Protein AF-A0A223PLK9-F1 (afdb_monomer_lite)

pLDDT: mean 88.38, std 4.51, range [61.91, 93.56]

Sequence (73 aa):
MIKMMIMSLSNVMNINFIKLSHPMSMMLFIILQTFLVGLMTGTMMESYWLSYILFLTFLGGMLVLFIYITSIA

Organism: NCBI:txid274615

Structure (mmCIF, N/CA/C/O backbone):
data_AF-A0A223PLK9-F1
#
_entry.id   AF-A0A223PLK9-F1
#
loop_
_atom_site.group_PDB
_atom_site.id
_atom_site.type_symbol
_atom_site.label_atom_id
_atom_site.label_alt_id
_atom_site.label_comp_id
_atom_site.label_asym_id
_atom_site.label_entity_id
_atom_site.label_seq_id
_atom_site.pdbx_PDB_ins_code
_atom_site.Cartn_x
_atom_site.Cartn_y
_atom_site.Cartn_z
_atom_site.occupancy
_atom_site.B_iso_or_equiv
_atom_site.auth_seq_id
_atom_site.auth_comp_id
_atom_site.auth_asym_id
_atom_site.auth_atom_id
_atom_site.pdbx_PDB_model_num
ATOM 1 N N . MET A 1 1 ? -3.075 -2.871 21.962 1.00 81.62 1 MET A N 1
ATOM 2 C CA . MET A 1 1 ? -1.774 -3.454 21.549 1.00 81.62 1 MET A CA 1
ATOM 3 C C . MET A 1 1 ? -1.764 -3.869 20.083 1.00 81.62 1 MET A C 1
ATOM 5 O O . MET A 1 1 ? -0.874 -3.432 19.369 1.00 81.62 1 MET A O 1
ATOM 9 N N . ILE A 1 2 ? -2.777 -4.604 19.606 1.00 83.81 2 ILE A N 1
ATOM 10 C CA . ILE A 1 2 ? -2.901 -5.029 18.195 1.00 83.81 2 ILE A CA 1
ATOM 11 C C . ILE A 1 2 ? -2.749 -3.863 17.201 1.00 83.81 2 ILE A C 1
ATOM 13 O O . ILE A 1 2 ? -1.945 -3.960 16.285 1.00 83.81 2 ILE A O 1
ATOM 17 N N . LYS A 1 3 ? -3.401 -2.714 17.438 1.00 85.56 3 LYS A N 1
ATOM 18 C CA . LYS A 1 3 ? -3.231 -1.504 16.609 1.00 85.56 3 LYS A CA 1
ATOM 19 C C . LYS A 1 3 ? -1.770 -1.042 16.490 1.00 85.56 3 LYS A C 1
ATOM 21 O O . LYS A 1 3 ? -1.318 -0.722 15.401 1.00 85.56 3 LYS A O 1
ATOM 26 N N . MET A 1 4 ? -1.007 -1.032 17.586 1.00 87.81 4 MET A N 1
ATOM 27 C CA . MET A 1 4 ? 0.413 -0.650 17.531 1.00 87.81 4 MET A CA 1
ATOM 28 C C . MET A 1 4 ? 1.250 -1.687 16.776 1.00 87.81 4 MET A C 1
ATOM 30 O O . MET A 1 4 ? 2.165 -1.308 16.054 1.00 87.81 4 MET A O 1
ATOM 34 N N . MET A 1 5 ? 0.911 -2.974 16.902 1.00 89.88 5 MET A N 1
ATOM 35 C CA . MET A 1 5 ? 1.587 -4.052 16.177 1.00 89.88 5 MET A CA 1
ATOM 36 C C . MET A 1 5 ? 1.337 -3.972 14.667 1.00 89.88 5 MET A C 1
ATOM 38 O O . MET A 1 5 ? 2.254 -4.163 13.878 1.00 89.88 5 MET A O 1
ATOM 42 N N . ILE A 1 6 ? 0.114 -3.640 14.248 1.00 92.12 6 ILE A N 1
ATOM 43 C CA . ILE A 1 6 ? -0.184 -3.437 12.827 1.00 92.12 6 ILE A CA 1
ATOM 44 C C . ILE A 1 6 ? 0.541 -2.181 12.309 1.00 92.12 6 ILE A C 1
ATOM 46 O O . ILE A 1 6 ? 1.087 -2.213 11.209 1.00 92.12 6 ILE A O 1
ATOM 50 N N . MET A 1 7 ? 0.634 -1.114 13.118 1.00 90.62 7 MET A N 1
ATOM 51 C CA . MET A 1 7 ? 1.370 0.111 12.754 1.00 90.62 7 MET A CA 1
ATOM 52 C C . MET A 1 7 ? 2.865 -0.150 12.547 1.00 90.62 7 MET A C 1
ATOM 54 O O . MET A 1 7 ? 3.472 0.379 11.615 1.00 90.62 7 MET A O 1
ATOM 58 N N . SER A 1 8 ? 3.481 -0.959 13.413 1.00 91.94 8 SER A N 1
ATOM 59 C CA . SER A 1 8 ? 4.890 -1.313 13.247 1.00 91.94 8 SER A CA 1
ATOM 60 C C . SER A 1 8 ? 5.095 -2.173 12.000 1.00 91.94 8 SER A C 1
ATOM 62 O O . SER A 1 8 ? 6.030 -1.915 11.243 1.00 91.94 8 SER A O 1
ATOM 64 N N . LEU A 1 9 ? 4.183 -3.111 11.719 1.00 92.06 9 LEU A N 1
ATOM 65 C CA . LEU A 1 9 ? 4.232 -3.937 10.511 1.00 92.06 9 LEU A CA 1
ATOM 66 C C . LEU A 1 9 ? 4.130 -3.096 9.226 1.00 92.06 9 LEU A C 1
ATOM 68 O O . LEU A 1 9 ? 4.940 -3.269 8.314 1.00 92.06 9 LEU A O 1
ATOM 72 N N . SER A 1 10 ? 3.187 -2.147 9.166 1.00 93.56 10 SER A N 1
ATOM 73 C CA . SER A 1 10 ? 3.017 -1.271 7.996 1.00 93.56 10 SER A CA 1
ATOM 74 C C . SER A 1 10 ? 4.240 -0.389 7.748 1.00 93.56 10 SER A C 1
ATOM 76 O O . SER A 1 10 ? 4.595 -0.126 6.598 1.00 93.56 10 SER A O 1
ATOM 78 N N . ASN A 1 11 ? 4.921 0.040 8.813 1.00 91.50 11 ASN A N 1
ATOM 79 C CA . ASN A 1 11 ? 6.130 0.852 8.696 1.00 91.50 11 ASN A CA 1
ATOM 80 C C . ASN A 1 11 ? 7.321 0.046 8.163 1.00 91.50 11 ASN A C 1
ATOM 82 O O . ASN A 1 11 ? 8.068 0.556 7.329 1.00 91.50 11 ASN A O 1
ATOM 86 N N . VAL A 1 12 ? 7.471 -1.219 8.571 1.00 93.12 12 VAL A N 1
ATOM 87 C CA . VAL A 1 12 ? 8.503 -2.113 8.013 1.00 93.12 12 VAL A CA 1
ATOM 88 C C . VAL A 1 12 ? 8.267 -2.343 6.517 1.00 93.12 12 VAL A C 1
ATOM 90 O O . VAL A 1 12 ? 9.205 -2.263 5.722 1.00 93.12 12 VAL A O 1
ATOM 93 N N . MET A 1 13 ? 7.013 -2.554 6.112 1.00 92.81 13 MET A N 1
ATOM 94 C CA . MET A 1 13 ? 6.657 -2.719 4.700 1.00 92.81 13 MET A CA 1
ATOM 95 C C . MET A 1 13 ? 6.964 -1.470 3.857 1.00 92.81 13 MET A C 1
ATOM 97 O O . MET A 1 13 ? 7.510 -1.604 2.763 1.00 92.81 13 MET A O 1
ATOM 101 N N . ASN A 1 14 ? 6.706 -0.262 4.375 1.00 91.38 14 ASN A N 1
ATOM 102 C CA . ASN A 1 14 ? 7.026 0.995 3.681 1.00 91.38 14 ASN A CA 1
ATOM 103 C C . ASN A 1 14 ? 8.530 1.150 3.398 1.00 91.38 14 ASN A C 1
ATOM 105 O O . ASN A 1 14 ? 8.913 1.604 2.322 1.00 91.38 14 ASN A O 1
ATOM 109 N N . ILE A 1 15 ? 9.395 0.751 4.337 1.00 92.12 15 ILE A N 1
ATOM 110 C CA . ILE A 1 15 ? 10.854 0.819 4.149 1.00 92.12 15 ILE A CA 1
ATOM 111 C C . ILE A 1 15 ? 11.308 -0.164 3.061 1.00 92.12 15 ILE A C 1
ATOM 113 O O . ILE A 1 15 ? 12.192 0.152 2.263 1.00 92.12 15 ILE A O 1
ATOM 117 N N . ASN A 1 16 ? 10.690 -1.345 3.004 1.00 91.38 16 ASN A N 1
ATOM 118 C CA . ASN A 1 16 ? 10.984 -2.338 1.974 1.00 91.38 16 ASN A CA 1
ATOM 119 C C . ASN A 1 16 ? 10.484 -1.902 0.589 1.00 91.38 16 ASN A C 1
ATOM 121 O O . ASN A 1 16 ? 11.158 -2.188 -0.399 1.00 91.38 16 ASN A O 1
ATOM 125 N N . PHE A 1 17 ? 9.373 -1.161 0.513 1.00 91.69 17 PHE A N 1
ATOM 126 C CA . PHE A 1 17 ? 8.798 -0.686 -0.750 1.00 91.69 17 PHE A CA 1
ATOM 127 C C . PHE A 1 17 ? 9.778 0.157 -1.577 1.00 91.69 17 PHE A C 1
ATOM 129 O O . PHE A 1 17 ? 9.883 -0.026 -2.786 1.00 91.69 17 PHE A O 1
ATOM 136 N N . ILE A 1 18 ? 10.560 1.017 -0.918 1.00 89.38 18 ILE A N 1
ATOM 137 C CA . ILE A 1 18 ? 11.534 1.908 -1.574 1.00 89.38 18 ILE A CA 1
ATOM 138 C C . ILE A 1 18 ? 12.631 1.117 -2.313 1.00 89.38 18 ILE A C 1
ATOM 140 O O . ILE A 1 18 ? 13.225 1.620 -3.262 1.00 89.38 18 ILE A O 1
ATOM 144 N N . LYS A 1 19 ? 12.909 -0.125 -1.896 1.00 89.06 19 LYS A N 1
ATOM 145 C CA . LYS A 1 19 ? 13.987 -0.958 -2.457 1.00 89.06 19 LYS A CA 1
ATOM 146 C C . LYS A 1 19 ? 13.540 -1.838 -3.628 1.00 89.06 19 LYS A C 1
ATOM 148 O O . LYS A 1 19 ? 14.378 -2.515 -4.221 1.00 89.06 19 LYS A O 1
ATOM 153 N N . LEU A 1 20 ? 12.246 -1.886 -3.939 1.00 91.00 20 LEU A N 1
ATOM 154 C CA . LEU A 1 20 ? 11.720 -2.753 -4.991 1.00 91.00 20 LEU A CA 1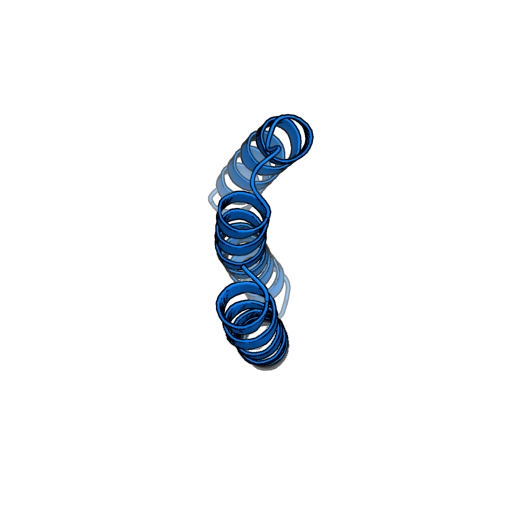
ATOM 155 C C . LEU A 1 20 ? 11.892 -2.091 -6.358 1.00 91.00 20 LEU A C 1
ATOM 157 O O . LEU A 1 20 ? 11.483 -0.954 -6.557 1.00 91.00 20 LEU A O 1
ATOM 161 N N . SER A 1 21 ? 12.473 -2.823 -7.308 1.00 85.31 21 SER A N 1
ATOM 162 C CA . SER A 1 21 ? 12.662 -2.365 -8.690 1.00 85.31 21 SER A CA 1
ATOM 163 C C . SER A 1 21 ? 11.695 -3.013 -9.681 1.00 85.31 21 SER A C 1
ATOM 165 O O . SER A 1 21 ? 11.374 -2.419 -10.705 1.00 85.31 21 SER A O 1
ATOM 167 N N . HIS A 1 22 ? 11.230 -4.234 -9.401 1.00 85.38 22 HIS A N 1
ATOM 168 C CA . HIS A 1 22 ? 10.364 -4.961 -10.320 1.00 85.38 22 HIS A CA 1
ATOM 169 C C . HIS A 1 22 ? 8.901 -4.498 -10.166 1.00 85.38 22 HIS A C 1
ATOM 171 O O . HIS A 1 22 ? 8.343 -4.600 -9.070 1.00 85.38 22 HIS A O 1
ATOM 177 N N . PRO A 1 23 ? 8.221 -4.064 -11.243 1.00 85.56 23 PRO A N 1
ATOM 178 C CA . PRO A 1 23 ? 6.871 -3.496 -11.157 1.00 85.56 23 PRO A CA 1
ATOM 179 C C . PRO A 1 23 ? 5.854 -4.480 -10.560 1.00 85.56 23 PRO A C 1
ATOM 181 O O . PRO A 1 23 ? 4.996 -4.092 -9.769 1.00 85.56 23 PRO A O 1
ATOM 184 N N . MET A 1 24 ? 6.001 -5.780 -10.847 1.00 86.31 24 MET A N 1
ATOM 185 C CA . MET A 1 24 ? 5.135 -6.805 -10.253 1.00 86.31 24 MET A CA 1
ATOM 186 C C . MET A 1 24 ? 5.318 -6.952 -8.733 1.00 86.31 24 MET A C 1
ATOM 188 O O . MET A 1 24 ? 4.346 -7.151 -8.006 1.00 86.31 24 MET A O 1
ATOM 192 N N . SER A 1 25 ? 6.549 -6.834 -8.218 1.00 88.19 25 SER A N 1
ATOM 193 C CA . SER A 1 25 ? 6.774 -6.944 -6.771 1.00 88.19 25 SER A CA 1
ATOM 194 C C . SER A 1 25 ? 6.295 -5.691 -6.041 1.00 88.19 25 SER A C 1
ATOM 196 O O . SER A 1 25 ? 5.730 -5.808 -4.955 1.00 88.19 25 SER A O 1
ATOM 198 N N . MET A 1 26 ? 6.419 -4.514 -6.666 1.00 89.06 26 MET A N 1
ATOM 199 C CA . MET A 1 26 ? 5.823 -3.272 -6.163 1.00 89.06 26 MET A CA 1
ATOM 200 C C . MET A 1 26 ? 4.300 -3.393 -6.034 1.00 89.06 26 MET A C 1
ATOM 202 O O . MET A 1 26 ? 3.737 -3.003 -5.013 1.00 89.06 26 MET A O 1
ATOM 206 N N . MET A 1 27 ? 3.630 -3.993 -7.018 1.00 91.06 27 MET A N 1
ATOM 207 C CA . MET A 1 27 ? 2.179 -4.194 -6.987 1.00 91.06 27 MET A CA 1
ATOM 208 C C . MET A 1 27 ? 1.723 -5.137 -5.874 1.00 91.06 27 MET A C 1
ATOM 210 O O . MET A 1 27 ? 0.795 -4.814 -5.131 1.00 91.06 27 MET A O 1
ATOM 214 N N . LEU A 1 28 ? 2.399 -6.277 -5.717 1.00 88.25 28 LEU A N 1
ATOM 215 C CA . LEU A 1 28 ? 2.123 -7.207 -4.619 1.00 88.25 28 LEU A CA 1
ATOM 216 C C . LEU A 1 28 ? 2.307 -6.533 -3.252 1.00 88.25 28 LEU A C 1
ATOM 218 O O . LEU A 1 28 ? 1.494 -6.733 -2.347 1.00 88.25 28 LEU A O 1
ATOM 222 N N . PHE A 1 29 ? 3.327 -5.683 -3.115 1.00 92.56 29 PHE A N 1
ATOM 223 C CA . PHE A 1 29 ? 3.535 -4.898 -1.901 1.00 92.56 29 PHE A CA 1
ATOM 224 C C . PHE A 1 29 ? 2.398 -3.908 -1.630 1.00 92.56 29 PHE A C 1
ATOM 226 O O . PHE A 1 29 ? 1.973 -3.785 -0.484 1.00 92.56 29 PHE A O 1
ATOM 233 N N . ILE A 1 30 ? 1.865 -3.239 -2.656 1.00 90.38 30 ILE A N 1
ATOM 234 C CA . ILE A 1 30 ? 0.736 -2.308 -2.495 1.00 90.38 30 ILE A CA 1
ATOM 235 C C . ILE A 1 30 ? -0.534 -3.051 -2.048 1.00 90.38 30 ILE A C 1
ATOM 237 O O . ILE A 1 30 ? -1.252 -2.564 -1.172 1.00 90.38 30 ILE A O 1
ATOM 241 N N . ILE A 1 31 ? -0.798 -4.252 -2.572 1.00 91.75 31 ILE A N 1
ATOM 242 C CA . ILE A 1 31 ? -1.943 -5.073 -2.135 1.00 91.75 31 ILE A CA 1
ATOM 243 C C . ILE A 1 31 ? -1.795 -5.473 -0.656 1.00 91.75 31 ILE A C 1
ATOM 245 O O . ILE A 1 31 ? -2.733 -5.327 0.129 1.00 91.75 31 ILE A O 1
ATOM 249 N N . LEU A 1 32 ? -0.608 -5.910 -0.232 1.00 92.00 32 LEU A N 1
ATOM 250 C CA . LEU A 1 32 ? -0.356 -6.242 1.176 1.00 92.00 32 LEU A CA 1
ATOM 251 C C . LEU A 1 3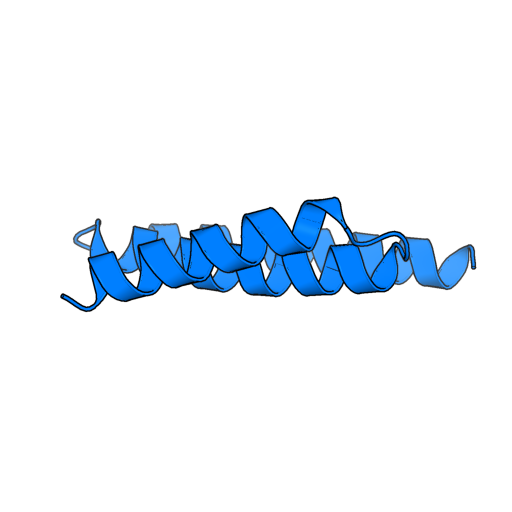2 ? -0.450 -5.012 2.091 1.00 92.00 32 LEU A C 1
ATOM 253 O O . LEU A 1 32 ? -1.002 -5.094 3.190 1.00 92.00 32 LEU A O 1
ATOM 257 N N . GLN A 1 33 ? 0.036 -3.858 1.634 1.00 91.69 33 GLN A N 1
ATOM 258 C CA . GLN A 1 33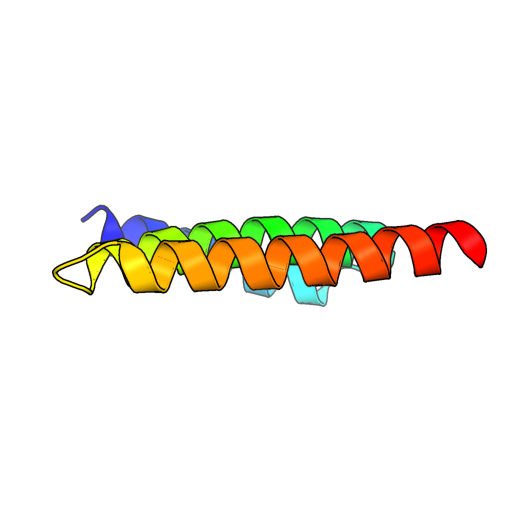 ? -0.019 -2.613 2.398 1.00 91.69 33 GLN A CA 1
ATOM 259 C C . GLN A 1 33 ? -1.461 -2.122 2.578 1.00 91.69 33 GLN A C 1
ATOM 261 O O . GLN A 1 33 ? -1.849 -1.728 3.678 1.00 91.69 33 GLN A O 1
ATOM 266 N N . THR A 1 3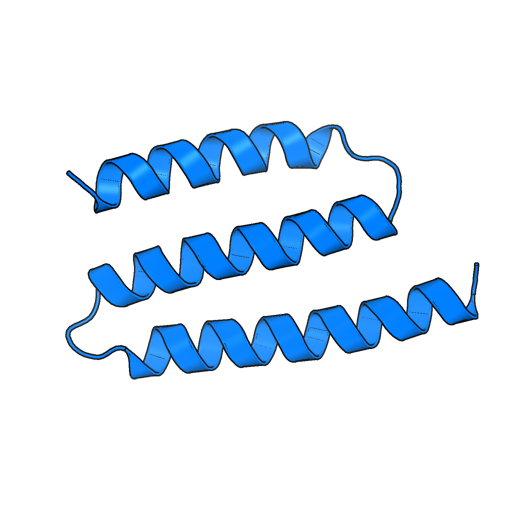4 ? -2.282 -2.189 1.528 1.00 91.06 34 THR A N 1
ATOM 267 C CA . THR A 1 34 ? -3.701 -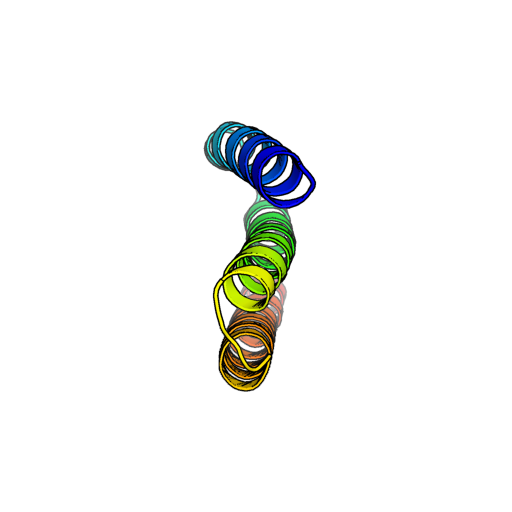1.794 1.583 1.00 91.06 34 THR A CA 1
ATOM 268 C C . THR A 1 34 ? -4.521 -2.716 2.482 1.00 91.06 34 THR A C 1
ATOM 270 O O . THR A 1 34 ? -5.393 -2.230 3.202 1.00 91.06 34 THR A O 1
ATOM 273 N N . PHE A 1 35 ? -4.189 -4.009 2.550 1.00 91.75 35 PHE A N 1
ATOM 274 C CA . PHE A 1 35 ? -4.771 -4.919 3.538 1.00 91.75 35 PHE A CA 1
ATOM 275 C C . PHE A 1 35 ? -4.459 -4.487 4.983 1.00 91.75 35 PHE A C 1
ATOM 277 O O . PHE A 1 35 ? -5.369 -4.383 5.809 1.00 91.75 35 PHE A O 1
ATOM 284 N N . LEU A 1 36 ? -3.196 -4.161 5.287 1.00 92.62 36 LEU A N 1
ATOM 285 C CA . LEU A 1 36 ? -2.796 -3.687 6.621 1.00 92.62 36 LEU A CA 1
ATOM 286 C C . LEU A 1 36 ? -3.478 -2.359 6.989 1.00 92.62 36 LEU A C 1
ATOM 288 O O . LEU A 1 36 ? -3.921 -2.187 8.126 1.00 92.62 36 LEU A O 1
ATOM 292 N N . VAL A 1 37 ? -3.628 -1.440 6.031 1.00 91.12 37 VAL A N 1
ATOM 293 C CA . VAL A 1 37 ? -4.349 -0.169 6.229 1.00 91.12 37 VAL A CA 1
ATOM 294 C C . VAL A 1 37 ? -5.857 -0.392 6.414 1.00 91.12 37 VAL A C 1
ATOM 296 O O . VAL A 1 37 ? -6.477 0.264 7.255 1.00 91.12 37 VAL A O 1
ATOM 299 N N . GLY A 1 38 ? -6.456 -1.349 5.700 1.00 90.50 38 GLY A N 1
ATOM 300 C CA . GLY A 1 38 ? -7.849 -1.764 5.892 1.00 90.50 38 GLY A CA 1
ATOM 301 C C . GLY A 1 38 ? -8.106 -2.282 7.309 1.00 90.50 38 GLY A C 1
ATOM 302 O O . GLY A 1 38 ? -9.048 -1.846 7.970 1.00 90.50 38 GLY A O 1
ATOM 303 N N . LEU A 1 39 ? -7.213 -3.127 7.83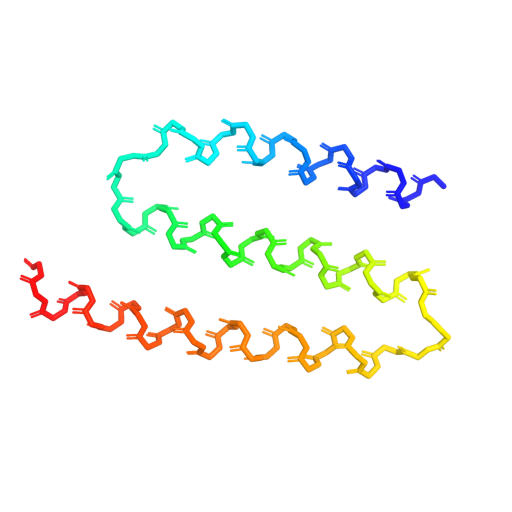3 1.00 88.69 39 LEU A N 1
ATOM 304 C CA . LEU A 1 39 ? -7.289 -3.589 9.222 1.00 88.69 39 LEU A CA 1
ATOM 305 C C . LEU A 1 39 ? -7.139 -2.434 10.223 1.00 88.69 39 LEU A C 1
ATOM 307 O O . LEU A 1 39 ? -7.872 -2.374 11.209 1.00 88.69 39 LEU A O 1
ATOM 311 N N . MET A 1 40 ? -6.245 -1.478 9.958 1.00 90.25 40 MET A N 1
ATOM 312 C CA . MET A 1 40 ? -6.073 -0.307 10.826 1.00 90.25 40 MET A CA 1
ATOM 313 C C . MET A 1 40 ? -7.313 0.575 10.876 1.00 90.25 40 MET A C 1
ATOM 315 O O . MET A 1 40 ? -7.773 0.916 11.965 1.00 90.25 40 MET A O 1
ATOM 319 N N . THR A 1 41 ? -7.872 0.917 9.717 1.00 88.06 41 THR A N 1
ATOM 320 C CA . THR A 1 41 ? -9.087 1.742 9.622 1.00 88.06 41 THR A CA 1
ATOM 321 C C . THR A 1 41 ? -10.296 1.037 10.230 1.00 88.06 41 THR A C 1
ATOM 323 O O . THR A 1 41 ? -11.061 1.675 10.950 1.00 88.06 41 THR A O 1
ATOM 326 N N . GLY A 1 42 ? -10.406 -0.284 10.064 1.00 86.94 42 GLY A N 1
ATOM 327 C CA . GLY A 1 42 ? -11.442 -1.093 10.708 1.00 86.94 42 GLY A CA 1
ATOM 328 C C . GLY A 1 42 ? -11.363 -1.078 12.238 1.00 86.94 42 GLY A C 1
ATOM 329 O O . GLY A 1 42 ? -12.391 -1.098 12.898 1.00 86.94 42 GLY A O 1
ATOM 330 N N . THR A 1 43 ? -10.163 -0.975 12.824 1.00 83.94 43 THR A N 1
ATOM 331 C CA . THR A 1 43 ? -10.011 -0.819 14.289 1.00 83.94 43 THR A CA 1
ATOM 332 C C . THR A 1 43 ? -10.214 0.611 14.798 1.00 83.94 43 THR A C 1
ATOM 334 O O . THR A 1 43 ? -10.243 0.823 16.009 1.00 83.94 43 THR A O 1
ATOM 337 N N . MET A 1 44 ? -10.284 1.602 13.904 1.00 84.25 44 MET A N 1
ATOM 338 C CA . MET A 1 44 ? -10.459 3.018 14.256 1.00 84.25 44 MET A CA 1
ATOM 339 C C . MET A 1 44 ? -11.923 3.456 14.227 1.00 84.25 44 MET A C 1
ATOM 341 O O . MET A 1 44 ? -12.258 4.458 14.850 1.00 84.25 44 MET A O 1
ATOM 345 N N . MET A 1 45 ? -12.765 2.758 13.465 1.00 86.56 45 MET A N 1
ATOM 346 C CA . MET A 1 45 ? -14.162 3.122 13.252 1.00 86.56 45 MET A CA 1
ATOM 347 C C . MET A 1 45 ? -15.106 2.138 13.934 1.00 86.56 45 MET A C 1
ATOM 349 O O . MET A 1 45 ? -14.811 0.955 14.049 1.00 86.56 45 MET A O 1
ATOM 353 N N . GLU A 1 46 ? -16.286 2.629 14.300 1.00 77.25 46 GLU A N 1
ATOM 354 C CA . GLU A 1 46 ? -17.370 1.825 14.884 1.00 77.25 46 GLU A CA 1
ATOM 355 C C . GLU A 1 46 ? -17.955 0.795 13.898 1.00 77.25 46 GLU A C 1
ATOM 357 O O . GLU A 1 46 ? -18.554 -0.196 14.304 1.00 77.25 46 GLU A O 1
ATOM 362 N N . SER A 1 47 ? -17.789 1.006 12.585 1.00 87.81 47 SER A N 1
ATOM 363 C CA . SER A 1 47 ? -18.247 0.069 11.555 1.00 87.81 47 SER A CA 1
ATOM 364 C C . SER A 1 47 ? -17.162 -0.227 10.520 1.00 87.81 47 SER A C 1
ATOM 366 O O . SER A 1 47 ? -16.434 0.660 10.074 1.00 87.81 47 SER A O 1
ATOM 368 N N . TYR A 1 48 ? -17.108 -1.483 10.074 1.00 87.06 48 TYR A N 1
ATOM 369 C CA . TYR A 1 48 ? -16.147 -1.968 9.074 1.00 87.06 48 TYR A CA 1
ATOM 370 C C . TYR A 1 48 ? -16.467 -1.546 7.629 1.00 87.06 48 TYR A C 1
ATOM 372 O O . TYR A 1 48 ? -15.747 -1.922 6.699 1.00 87.06 48 TYR A O 1
ATOM 380 N N . TRP A 1 49 ? -17.532 -0.770 7.408 1.00 89.62 49 TRP A N 1
ATOM 381 C CA . TRP A 1 49 ? -18.008 -0.427 6.067 1.00 89.62 49 TRP A CA 1
ATOM 382 C C . TRP A 1 49 ? -16.967 0.367 5.265 1.00 89.62 49 TRP A C 1
ATOM 384 O O . TRP A 1 49 ? -16.680 0.026 4.117 1.00 89.62 49 TRP A O 1
ATOM 394 N N . LEU A 1 50 ? -16.311 1.349 5.897 1.00 87.19 50 LEU A N 1
ATOM 395 C CA . LEU A 1 50 ? -15.244 2.118 5.251 1.00 87.19 50 LEU A CA 1
ATOM 396 C C . LEU A 1 50 ? -14.033 1.233 4.920 1.00 87.19 50 LEU A C 1
ATOM 398 O O . LEU A 1 50 ? -13.551 1.264 3.791 1.00 87.19 50 LEU A O 1
ATOM 402 N N . SER A 1 51 ? -13.562 0.416 5.871 1.00 89.50 51 SER A N 1
ATOM 403 C CA . SER A 1 51 ? -12.414 -0.476 5.645 1.00 89.50 51 SER A CA 1
ATOM 404 C C . SER A 1 51 ? -12.660 -1.467 4.506 1.00 89.50 51 SER A C 1
ATOM 406 O O . SER A 1 51 ? -11.742 -1.776 3.748 1.00 89.50 51 SER A O 1
ATOM 408 N N . TYR A 1 52 ? -13.905 -1.922 4.345 1.00 89.88 52 TYR A N 1
ATOM 409 C CA . TYR A 1 52 ? -14.287 -2.854 3.291 1.00 89.88 52 TYR A CA 1
ATOM 410 C C . TYR A 1 52 ? -14.276 -2.200 1.903 1.00 89.88 52 TYR A C 1
ATOM 412 O O . TYR A 1 52 ? -13.692 -2.748 0.968 1.00 89.88 52 TYR A O 1
ATOM 420 N N . ILE A 1 53 ? -14.850 -0.999 1.770 1.00 92.50 53 ILE A N 1
ATOM 421 C CA . ILE A 1 53 ? -14.835 -0.248 0.504 1.00 92.50 53 ILE A CA 1
ATOM 422 C C . ILE A 1 53 ? -13.402 0.101 0.100 1.00 92.50 53 ILE A C 1
ATOM 424 O O . ILE A 1 53 ? -13.025 -0.047 -1.064 1.00 92.50 53 ILE A O 1
ATOM 428 N N . LEU A 1 54 ? -12.586 0.529 1.063 1.00 88.19 54 LEU A N 1
ATOM 429 C CA . LEU A 1 54 ? -11.192 0.893 0.825 1.00 88.19 54 LEU A CA 1
ATOM 430 C C . LEU A 1 54 ? -10.385 -0.319 0.335 1.00 88.19 54 LEU A C 1
ATOM 432 O O . LEU A 1 54 ? -9.621 -0.205 -0.619 1.00 88.19 54 LEU A O 1
ATOM 436 N N . PHE A 1 55 ? -10.624 -1.500 0.912 1.00 87.19 55 PHE A N 1
ATOM 437 C CA . PHE A 1 55 ? -9.991 -2.735 0.457 1.00 87.19 55 PHE A CA 1
ATOM 438 C C . PHE A 1 55 ? -10.426 -3.130 -0.963 1.00 87.19 55 PHE A C 1
ATOM 440 O O . PHE A 1 55 ? -9.574 -3.370 -1.816 1.00 87.19 55 PHE A O 1
ATOM 447 N N . LEU A 1 56 ? -11.732 -3.151 -1.254 1.00 88.62 56 LEU A N 1
ATOM 448 C CA . LEU A 1 56 ? -12.244 -3.567 -2.568 1.00 88.62 56 LEU A CA 1
ATOM 449 C C . LEU A 1 56 ? -11.817 -2.639 -3.709 1.00 88.62 56 LEU A C 1
ATOM 451 O O . LEU A 1 56 ? -11.463 -3.112 -4.789 1.00 88.62 56 LEU A O 1
ATOM 455 N N . THR A 1 57 ? -11.847 -1.327 -3.480 1.00 93.06 57 THR A N 1
ATOM 456 C CA . THR A 1 57 ? -11.476 -0.336 -4.502 1.00 93.06 57 THR A CA 1
ATOM 457 C C . THR A 1 57 ? -10.002 -0.450 -4.883 1.00 93.06 57 THR A C 1
ATOM 459 O O . THR A 1 57 ? -9.676 -0.477 -6.071 1.00 93.06 57 THR A O 1
ATOM 462 N N . PHE A 1 58 ? -9.112 -0.606 -3.900 1.00 88.31 58 PHE A N 1
ATOM 463 C CA . PHE A 1 58 ? -7.687 -0.804 -4.163 1.00 88.31 58 PHE A CA 1
ATOM 464 C C . PHE A 1 58 ? -7.387 -2.154 -4.810 1.00 88.31 58 PHE A C 1
ATOM 466 O O . PHE A 1 58 ? -6.583 -2.210 -5.739 1.00 88.31 58 PHE A O 1
ATOM 473 N N . LEU A 1 59 ? -8.043 -3.230 -4.376 1.00 89.75 59 LEU A N 1
ATOM 474 C CA . LEU A 1 59 ? -7.833 -4.555 -4.960 1.00 89.75 59 LEU A CA 1
ATOM 475 C C . LEU A 1 59 ? -8.280 -4.580 -6.431 1.00 89.75 59 LEU A C 1
ATOM 477 O O . LEU A 1 59 ? -7.537 -5.051 -7.289 1.00 89.75 59 LEU A O 1
ATOM 481 N N . GLY A 1 60 ? -9.430 -3.975 -6.744 1.00 92.19 60 GLY A N 1
ATOM 482 C CA . GLY A 1 60 ? -9.900 -3.817 -8.121 1.00 92.19 60 GLY A CA 1
ATOM 483 C C . GLY A 1 60 ? -8.937 -3.000 -8.991 1.00 92.19 60 GLY A C 1
ATOM 484 O O . GLY A 1 60 ? -8.549 -3.450 -10.068 1.00 92.19 60 GLY A O 1
ATOM 485 N N . GLY A 1 61 ? -8.495 -1.832 -8.513 1.00 90.12 61 GLY A N 1
ATOM 486 C CA . GLY A 1 61 ? -7.563 -0.976 -9.257 1.00 90.12 61 GLY A CA 1
ATOM 487 C C . GLY A 1 61 ? -6.199 -1.630 -9.507 1.00 90.12 61 GLY A C 1
ATOM 488 O O . GLY A 1 61 ? -5.654 -1.532 -10.608 1.00 90.12 61 GLY A O 1
ATOM 489 N N . MET A 1 62 ? -5.666 -2.351 -8.517 1.00 90.19 62 MET A N 1
ATOM 490 C CA . MET A 1 62 ? -4.374 -3.034 -8.644 1.00 90.19 62 MET A CA 1
ATOM 491 C C . MET A 1 62 ? -4.441 -4.248 -9.576 1.00 90.19 62 MET A C 1
ATOM 493 O O . MET A 1 62 ? -3.479 -4.499 -10.294 1.00 90.19 62 MET A O 1
ATOM 497 N N . LEU A 1 63 ? -5.571 -4.961 -9.645 1.00 85.62 63 LEU A N 1
ATOM 498 C CA . LEU A 1 63 ? -5.755 -6.049 -10.615 1.00 85.62 63 LEU A CA 1
ATOM 499 C C . LEU A 1 63 ? -5.809 -5.548 -12.065 1.00 85.62 63 LEU A C 1
ATOM 501 O O . LEU A 1 63 ? -5.274 -6.199 -12.959 1.00 85.62 63 LEU A O 1
ATOM 505 N N . VAL A 1 64 ? -6.407 -4.381 -12.316 1.00 89.38 64 VAL A N 1
ATOM 506 C CA . VAL A 1 64 ? -6.391 -3.778 -13.660 1.00 89.38 64 VAL A CA 1
ATOM 507 C C . VAL A 1 64 ? -4.964 -3.395 -14.057 1.00 89.38 64 VAL A C 1
ATOM 509 O O . VAL A 1 64 ? -4.526 -3.705 -15.166 1.00 89.38 64 VAL A O 1
ATOM 512 N N . LEU A 1 65 ? -4.208 -2.789 -13.134 1.00 84.81 65 LEU A N 1
ATOM 513 C CA . LEU A 1 65 ? -2.788 -2.498 -13.345 1.00 84.81 65 LEU A CA 1
ATOM 514 C C . LEU A 1 65 ? -1.968 -3.777 -13.565 1.00 84.81 65 LEU A C 1
ATOM 516 O O . LEU A 1 65 ? -1.037 -3.759 -14.369 1.00 84.81 65 LEU A O 1
ATOM 520 N N . PHE A 1 66 ? -2.314 -4.879 -12.888 1.00 84.19 66 PHE A N 1
ATOM 521 C CA . PHE A 1 66 ? -1.654 -6.173 -13.073 1.00 84.19 66 PHE A CA 1
ATOM 522 C C . PHE A 1 66 ? -1.761 -6.642 -14.516 1.00 84.19 66 PHE A C 1
ATOM 524 O O . PHE A 1 66 ? -0.740 -6.861 -15.166 1.00 84.19 66 PHE A O 1
ATOM 531 N N . ILE A 1 67 ? -2.992 -6.710 -15.024 1.00 87.06 67 ILE A N 1
ATOM 532 C CA . ILE A 1 67 ? -3.271 -7.148 -16.393 1.00 87.06 67 ILE A CA 1
ATOM 533 C C . ILE A 1 67 ? -2.541 -6.246 -17.390 1.00 87.06 67 ILE A C 1
ATOM 535 O O . ILE A 1 67 ? -1.888 -6.745 -18.307 1.00 87.06 67 ILE A O 1
ATOM 539 N N . TYR A 1 68 ? -2.586 -4.930 -17.171 1.00 89.56 68 TYR A N 1
ATOM 540 C CA . TYR A 1 68 ? -1.909 -3.959 -18.026 1.00 89.56 68 TYR A CA 1
ATOM 541 C C . TYR A 1 68 ? -0.397 -4.214 -18.110 1.00 89.56 68 TYR A C 1
ATOM 543 O O . TYR A 1 68 ? 0.148 -4.310 -19.208 1.00 89.56 68 TYR A O 1
ATOM 551 N N . ILE A 1 69 ? 0.282 -4.406 -16.976 1.00 86.50 69 ILE A N 1
ATOM 552 C CA . ILE A 1 69 ? 1.733 -4.647 -16.965 1.00 86.50 69 ILE A CA 1
ATOM 553 C C . ILE A 1 69 ? 2.065 -6.001 -17.598 1.00 86.50 69 ILE A C 1
ATOM 555 O O . ILE A 1 69 ? 2.997 -6.072 -18.394 1.00 86.50 69 ILE A O 1
ATOM 559 N N . THR A 1 70 ? 1.280 -7.049 -17.322 1.00 81.69 70 THR A N 1
ATOM 560 C CA . THR A 1 70 ? 1.476 -8.366 -17.958 1.00 81.69 70 THR A CA 1
ATOM 561 C C . THR A 1 70 ? 1.183 -8.385 -19.455 1.00 81.69 70 THR A C 1
ATOM 563 O O . THR A 1 70 ? 1.636 -9.290 -20.137 1.00 81.69 70 THR A O 1
ATOM 566 N N . SER A 1 71 ? 0.408 -7.428 -19.975 1.00 85.56 71 SER A N 1
ATOM 567 C CA . SER A 1 71 ? 0.158 -7.324 -21.419 1.00 85.56 71 SER A CA 1
ATOM 568 C C . SER A 1 71 ? 1.267 -6.603 -22.187 1.00 85.56 71 SER A C 1
ATOM 570 O O . SER A 1 71 ? 1.311 -6.699 -23.411 1.00 85.56 71 SER A O 1
ATOM 572 N N . ILE A 1 72 ? 2.125 -5.854 -21.486 1.00 81.31 72 ILE A N 1
ATOM 573 C CA . ILE A 1 72 ? 3.181 -5.022 -22.082 1.00 81.31 72 ILE A CA 1
ATOM 574 C C . ILE A 1 72 ? 4.566 -5.653 -21.914 1.00 81.31 72 ILE A C 1
ATOM 576 O O . ILE A 1 72 ? 5.423 -5.455 -22.775 1.00 81.31 72 ILE A O 1
ATOM 580 N N . ALA A 1 73 ? 4.788 -6.358 -20.804 1.00 61.91 73 ALA A N 1
ATOM 581 C CA . ALA A 1 73 ? 5.994 -7.143 -20.548 1.00 61.91 73 ALA A CA 1
ATOM 582 C C . ALA A 1 73 ? 5.915 -8.515 -21.228 1.00 61.91 73 ALA A C 1
ATOM 584 O O . ALA A 1 73 ? 6.967 -8.961 -21.737 1.00 61.91 73 ALA A O 1
#

Radius of gyration: 13.77 Å; chains: 1; bounding box: 32×12×44 Å

Foldseek 3Di:
DVLVVLVVVLVVLVVVLVVDDDPVVNLVSQLVNLLSVLVNVCVVDPDSPVSVVSNVVSVVVSVVVVVVVVVVD

Secondary structure (DSSP, 8-state):
-HHHHHHHHHHHHHHHHTT--SHHHHHHHHHHHHHHHHHHHHHHSSSTHHHHHHHHHHHHHHHHHHHHHHHH-